Protein AF-A0A947JGM0-F1 (afdb_monomer_lite)

Sequence (68 aa):
ISSNETITLLSAIRLGVDLGVVKNLDRRMVNELFILTQPAHLQKLEGKVLNANERDIKRADLIREKIK

Secondary structure (DSSP, 8-state):
--HHHHHHHHHHHHHHHHTTSS-SS-HHHHHHHHHHTSHHHHHHHHTS---HHHHHHHHHHHHHHHT-

pLDDT: mean 95.62, std 3.69, range [73.69, 98.44]

Structure (mmCIF, N/CA/C/O backbone):
data_AF-A0A947JGM0-F1
#
_entry.id   AF-A0A947JGM0-F1
#
loop_
_atom_site.group_PDB
_atom_site.id
_atom_site.type_symbol
_atom_site.label_atom_id
_atom_site.label_alt_id
_atom_site.label_comp_id
_atom_site.label_asym_id
_atom_site.label_entity_id
_atom_site.label_seq_id
_atom_site.pdbx_PDB_ins_code
_atom_site.Cartn_x
_atom_site.Cartn_y
_atom_site.Cartn_z
_atom_site.occupancy
_atom_site.B_iso_or_equiv
_atom_site.auth_seq_id
_atom_site.auth_comp_id
_atom_site.auth_asym_id
_atom_site.auth_atom_id
_atom_site.pdbx_PDB_model_num
ATOM 1 N N . ILE A 1 1 ? -0.977 -5.566 7.080 1.00 93.50 1 ILE A N 1
ATOM 2 C CA . ILE A 1 1 ? 0.301 -4.948 6.651 1.00 93.50 1 ILE A CA 1
ATOM 3 C C . ILE A 1 1 ? 0.351 -3.524 7.179 1.00 93.50 1 ILE A C 1
ATOM 5 O O . ILE A 1 1 ? -0.628 -2.793 7.017 1.00 93.50 1 ILE A O 1
ATOM 9 N N . SER A 1 2 ? 1.447 -3.140 7.831 1.00 97.44 2 SER A N 1
ATOM 10 C CA . SER A 1 2 ? 1.557 -1.807 8.441 1.00 97.44 2 SER A CA 1
ATOM 11 C C . SER A 1 2 ? 1.725 -0.699 7.391 1.00 97.44 2 SER A C 1
ATOM 13 O O . SER A 1 2 ? 2.052 -0.966 6.229 1.00 97.44 2 SER A O 1
ATOM 15 N N . SER A 1 3 ? 1.519 0.564 7.783 1.00 96.19 3 SER A N 1
ATOM 16 C CA . SER A 1 3 ? 1.749 1.716 6.893 1.00 96.19 3 SER A CA 1
ATOM 17 C C . SER A 1 3 ? 3.200 1.791 6.407 1.00 96.19 3 SER A C 1
ATOM 19 O O . SER A 1 3 ? 3.434 1.964 5.214 1.00 96.19 3 SER A O 1
ATOM 21 N N . ASN A 1 4 ? 4.171 1.630 7.314 1.00 97.19 4 ASN A N 1
ATOM 22 C CA . ASN A 1 4 ? 5.595 1.731 6.977 1.00 97.19 4 ASN A CA 1
ATOM 23 C C . ASN A 1 4 ? 6.016 0.617 6.021 1.00 97.19 4 ASN A C 1
ATOM 25 O O . ASN A 1 4 ? 6.624 0.884 4.991 1.00 97.19 4 ASN A O 1
ATOM 29 N N . GLU A 1 5 ? 5.622 -0.617 6.327 1.00 97.81 5 GLU A N 1
ATOM 30 C CA . GLU A 1 5 ? 5.887 -1.773 5.473 1.00 97.81 5 GLU A CA 1
ATOM 31 C C . GLU A 1 5 ? 5.282 -1.590 4.074 1.00 97.81 5 GLU A C 1
ATOM 33 O O . GLU A 1 5 ? 5.933 -1.865 3.069 1.00 97.81 5 GLU A O 1
ATOM 38 N N . THR A 1 6 ? 4.073 -1.027 3.993 1.00 97.81 6 THR A N 1
ATOM 39 C CA . THR A 1 6 ? 3.425 -0.717 2.712 1.00 97.81 6 THR A CA 1
ATOM 40 C C . THR A 1 6 ? 4.224 0.292 1.897 1.00 97.81 6 THR A C 1
ATOM 42 O O . THR A 1 6 ? 4.443 0.071 0.709 1.00 97.81 6 THR A O 1
ATOM 45 N N . ILE A 1 7 ? 4.693 1.379 2.515 1.00 97.19 7 ILE A N 1
ATOM 46 C CA . ILE A 1 7 ? 5.500 2.397 1.829 1.00 97.19 7 ILE A CA 1
ATOM 47 C C . ILE A 1 7 ? 6.789 1.775 1.288 1.00 97.19 7 ILE A C 1
ATOM 49 O O . ILE A 1 7 ? 7.134 2.001 0.126 1.00 97.19 7 ILE A O 1
ATOM 53 N N . THR A 1 8 ? 7.478 0.967 2.095 1.00 98.12 8 THR A N 1
ATOM 54 C CA . THR A 1 8 ? 8.709 0.284 1.685 1.00 98.12 8 THR A CA 1
ATOM 55 C C . THR A 1 8 ? 8.465 -0.636 0.489 1.00 98.12 8 THR A C 1
ATOM 57 O O . THR A 1 8 ? 9.171 -0.538 -0.516 1.00 98.12 8 THR A O 1
ATOM 60 N N . LEU A 1 9 ? 7.437 -1.485 0.549 1.00 97.38 9 LEU A N 1
ATOM 61 C CA . LEU A 1 9 ? 7.146 -2.446 -0.516 1.00 97.38 9 LEU A CA 1
ATOM 62 C C . LEU A 1 9 ? 6.643 -1.773 -1.798 1.00 97.38 9 LEU A C 1
ATOM 64 O O . LEU A 1 9 ? 7.113 -2.110 -2.882 1.00 97.38 9 LEU A O 1
ATOM 68 N N . LEU A 1 10 ? 5.750 -0.782 -1.702 1.00 96.88 10 LEU A N 1
ATOM 69 C CA . LEU A 1 10 ? 5.297 -0.026 -2.875 1.00 96.88 10 LEU A CA 1
ATOM 70 C C . LEU A 1 10 ? 6.444 0.756 -3.527 1.00 96.88 10 LEU A C 1
ATOM 72 O O . LEU A 1 10 ? 6.466 0.895 -4.748 1.00 96.88 10 LEU A O 1
ATOM 76 N N . SER A 1 11 ? 7.422 1.222 -2.745 1.00 97.38 11 SER A N 1
ATOM 77 C CA . SER A 1 11 ? 8.617 1.885 -3.284 1.00 97.38 11 SER A CA 1
ATOM 78 C C . SER A 1 11 ? 9.485 0.912 -4.081 1.00 97.38 11 SER A C 1
ATOM 80 O O . SER A 1 11 ? 9.918 1.244 -5.184 1.00 97.38 11 SER A O 1
ATOM 82 N N . ALA A 1 12 ? 9.681 -0.308 -3.571 1.00 97.00 12 ALA A N 1
ATOM 83 C CA . ALA A 1 12 ? 10.394 -1.363 -4.289 1.00 97.00 12 ALA A CA 1
ATOM 84 C C . ALA A 1 12 ? 9.664 -1.773 -5.580 1.00 97.00 12 ALA A C 1
ATOM 86 O O . ALA A 1 12 ? 10.290 -1.887 -6.632 1.00 97.00 12 ALA A O 1
ATOM 87 N N . ILE A 1 13 ? 8.335 -1.923 -5.528 1.00 95.75 13 ILE A N 1
ATOM 88 C CA . ILE A 1 13 ? 7.512 -2.218 -6.709 1.00 95.75 13 ILE A CA 1
ATOM 89 C C . ILE A 1 13 ? 7.622 -1.092 -7.738 1.00 95.75 13 ILE A C 1
ATOM 91 O O . ILE A 1 13 ? 7.867 -1.365 -8.909 1.00 95.75 13 ILE A O 1
ATOM 95 N N . ARG A 1 14 ? 7.490 0.172 -7.316 1.00 96.00 14 ARG A N 1
ATOM 96 C CA . ARG A 1 14 ? 7.619 1.333 -8.205 1.00 96.00 14 ARG A CA 1
ATOM 97 C C . ARG A 1 14 ? 8.972 1.354 -8.908 1.00 96.00 14 ARG A C 1
ATOM 99 O O . ARG A 1 14 ? 9.012 1.574 -10.113 1.00 96.00 14 ARG A O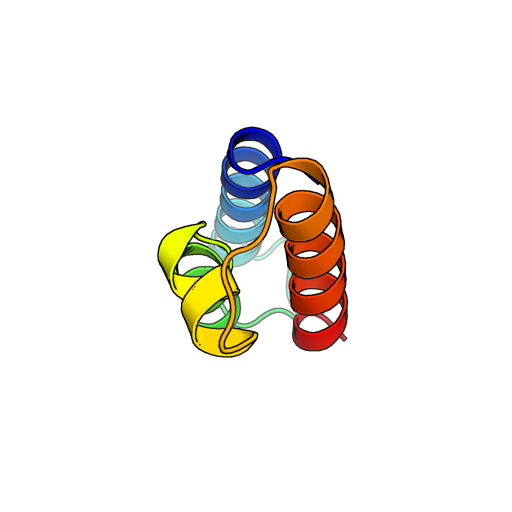 1
ATOM 106 N N . LEU A 1 15 ? 10.054 1.099 -8.174 1.00 96.75 15 LEU A N 1
ATOM 107 C CA . LEU A 1 15 ? 11.386 0.981 -8.761 1.00 96.75 15 LEU A CA 1
ATOM 108 C C . LEU A 1 15 ? 11.447 -0.177 -9.767 1.00 96.75 15 LEU A C 1
ATOM 110 O O . LEU A 1 15 ? 11.954 0.000 -10.867 1.00 96.75 15 LEU A O 1
ATOM 114 N N . GLY A 1 16 ? 10.893 -1.342 -9.426 1.00 96.44 16 GLY A N 1
ATOM 115 C CA . GLY A 1 16 ? 10.823 -2.489 -10.332 1.00 96.44 16 GLY A CA 1
ATOM 116 C C . GLY A 1 16 ? 10.050 -2.202 -11.624 1.00 96.44 16 GLY A C 1
ATOM 117 O O . GLY A 1 16 ? 10.458 -2.672 -12.685 1.00 96.44 16 GLY A O 1
ATOM 118 N N . VAL A 1 17 ? 8.974 -1.413 -11.554 1.00 95.31 17 VAL A N 1
ATOM 119 C CA . VAL A 1 17 ? 8.223 -0.931 -12.727 1.00 95.31 17 VAL A CA 1
ATOM 120 C C . VAL A 1 17 ? 9.067 0.049 -13.540 1.00 95.31 17 VAL A C 1
ATOM 122 O O . VAL A 1 17 ? 9.209 -0.128 -14.747 1.00 95.31 17 VAL A O 1
ATOM 125 N N . ASP A 1 18 ? 9.680 1.041 -12.886 1.00 94.31 18 ASP A N 1
ATOM 126 C CA . ASP A 1 18 ? 10.509 2.059 -13.546 1.00 94.31 18 ASP A CA 1
ATOM 127 C C . ASP A 1 18 ? 11.749 1.432 -14.234 1.00 94.31 18 ASP A C 1
ATOM 129 O O . ASP A 1 18 ? 12.186 1.913 -15.278 1.00 94.31 18 ASP A O 1
ATOM 133 N N . LEU A 1 19 ? 12.279 0.323 -13.703 1.00 96.38 19 LEU A N 1
ATOM 134 C CA . LEU A 1 19 ? 13.377 -0.458 -14.294 1.00 96.38 19 LEU A CA 1
ATOM 135 C C . LEU A 1 19 ? 12.920 -1.507 -15.329 1.00 96.38 19 LEU A C 1
ATOM 137 O O . LEU A 1 19 ? 13.757 -2.198 -15.908 1.00 96.38 19 LEU A O 1
ATOM 141 N N . GLY A 1 20 ? 11.614 -1.683 -15.546 1.00 94.25 20 GLY A N 1
ATOM 142 C CA . GLY A 1 20 ? 11.072 -2.684 -16.475 1.00 94.25 20 GLY A CA 1
ATOM 143 C C . GLY A 1 20 ? 11.203 -4.145 -16.014 1.00 94.25 20 GLY A C 1
ATOM 144 O O . GLY A 1 20 ? 10.986 -5.064 -16.809 1.00 94.25 20 GLY A O 1
ATOM 145 N N . VAL A 1 21 ? 11.539 -4.376 -14.740 1.00 96.75 21 VAL A N 1
ATOM 146 C CA . VAL A 1 21 ? 11.566 -5.707 -14.107 1.00 96.75 21 VAL A CA 1
ATOM 147 C C . VAL A 1 21 ? 10.138 -6.200 -13.862 1.00 96.75 21 VAL A C 1
ATOM 149 O O . VAL A 1 21 ? 9.822 -7.360 -14.122 1.00 96.75 21 VAL A O 1
ATOM 152 N N . VAL A 1 22 ? 9.253 -5.303 -13.416 1.00 94.62 22 VAL A N 1
ATOM 153 C CA . VAL A 1 22 ? 7.820 -5.564 -13.226 1.00 94.62 22 VAL A CA 1
ATOM 154 C C . VAL A 1 22 ? 7.065 -5.014 -14.435 1.00 94.62 22 VAL A C 1
ATOM 156 O O . VAL A 1 22 ? 6.905 -3.806 -14.573 1.00 94.62 22 VAL A O 1
ATOM 159 N N . LYS A 1 23 ? 6.617 -5.901 -15.329 1.00 88.62 23 LYS A N 1
ATOM 160 C CA . LYS A 1 23 ? 6.064 -5.516 -16.644 1.00 88.62 23 LYS A CA 1
ATOM 161 C C . LYS A 1 23 ? 4.540 -5.387 -16.691 1.00 88.62 23 LYS A C 1
ATOM 163 O O . LYS A 1 23 ? 4.019 -4.712 -17.569 1.00 88.62 23 LYS A O 1
ATOM 168 N N . ASN A 1 24 ? 3.835 -6.014 -15.751 1.00 86.56 24 ASN A N 1
ATOM 169 C CA . ASN A 1 24 ? 2.373 -6.150 -15.785 1.00 86.56 24 ASN A CA 1
ATOM 170 C C . ASN A 1 24 ? 1.663 -5.242 -14.773 1.00 86.56 24 ASN A C 1
ATOM 172 O O . ASN A 1 24 ? 0.554 -5.545 -14.349 1.00 86.56 24 ASN A O 1
ATOM 176 N N . LEU A 1 25 ? 2.311 -4.160 -14.341 1.00 89.69 25 LEU A N 1
ATOM 177 C CA . LEU A 1 25 ? 1.757 -3.257 -13.342 1.00 89.69 25 LEU A CA 1
ATOM 178 C C . LEU A 1 25 ? 1.856 -1.814 -13.833 1.00 89.69 25 LEU A C 1
ATOM 180 O O . LEU A 1 25 ? 2.936 -1.349 -14.194 1.00 89.69 25 LEU A O 1
ATOM 184 N N . ASP A 1 26 ? 0.732 -1.099 -13.829 1.00 89.69 26 ASP A N 1
ATOM 185 C CA . ASP A 1 26 ? 0.710 0.317 -14.189 1.00 89.69 26 ASP A CA 1
ATOM 186 C C . ASP A 1 26 ? 1.316 1.160 -13.057 1.00 89.69 26 ASP A C 1
ATOM 188 O O . ASP A 1 26 ? 0.889 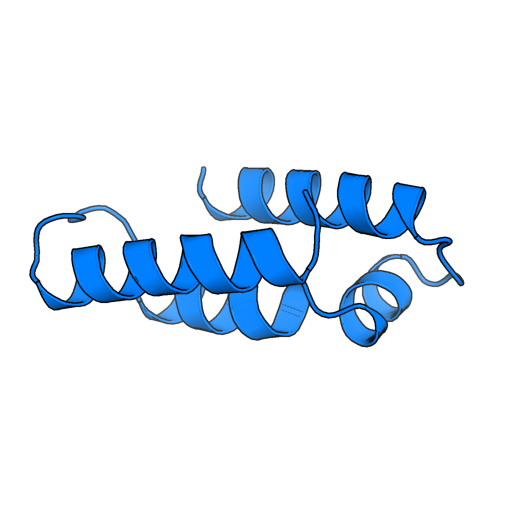1.104 -11.900 1.00 89.69 26 ASP A O 1
ATOM 192 N N . ARG A 1 27 ? 2.282 2.016 -13.399 1.00 92.56 27 ARG A N 1
ATOM 193 C CA . ARG A 1 27 ? 2.861 3.007 -12.486 1.00 92.56 27 ARG A CA 1
ATOM 194 C C . ARG A 1 27 ? 1.794 3.888 -11.829 1.00 92.56 27 ARG A C 1
ATOM 196 O O . ARG A 1 27 ? 1.953 4.274 -10.670 1.00 92.56 27 ARG A O 1
ATOM 203 N N . ARG A 1 28 ? 0.712 4.219 -12.543 1.00 93.88 28 ARG A N 1
ATOM 204 C CA . ARG A 1 28 ? -0.395 5.023 -11.997 1.00 93.88 28 ARG A CA 1
ATOM 205 C C . ARG A 1 28 ? -1.097 4.301 -10.853 1.00 93.88 28 ARG A C 1
ATOM 207 O O . ARG A 1 28 ? -1.298 4.911 -9.809 1.00 93.88 28 ARG A O 1
ATOM 214 N N . MET A 1 29 ? -1.358 3.004 -11.002 1.00 94.44 29 MET A N 1
ATOM 215 C CA . MET A 1 29 ? -1.942 2.172 -9.947 1.00 94.44 29 MET A CA 1
ATOM 216 C C . MET A 1 29 ? -1.060 2.159 -8.690 1.00 94.44 29 MET A C 1
ATOM 218 O O . MET A 1 29 ? -1.563 2.318 -7.580 1.00 94.44 29 MET A O 1
ATOM 222 N N . VAL A 1 30 ? 0.264 2.037 -8.847 1.00 95.38 30 VAL A N 1
ATOM 223 C CA . VAL A 1 30 ? 1.199 2.089 -7.707 1.00 95.38 30 VAL A CA 1
ATOM 224 C C . VAL A 1 30 ? 1.128 3.443 -6.994 1.00 95.38 30 VAL A C 1
ATOM 226 O O . VAL A 1 30 ? 1.084 3.496 -5.765 1.00 95.38 30 VAL A O 1
ATOM 229 N N . ASN A 1 31 ? 1.065 4.542 -7.749 1.00 95.00 31 ASN A N 1
ATOM 230 C CA . ASN A 1 31 ? 0.914 5.886 -7.186 1.00 95.00 31 ASN A CA 1
ATOM 231 C C . ASN A 1 31 ? -0.423 6.066 -6.452 1.00 95.00 31 ASN A C 1
ATOM 233 O O . ASN A 1 31 ? -0.452 6.663 -5.378 1.00 95.00 31 ASN A O 1
ATOM 237 N N . GLU A 1 32 ? -1.518 5.527 -6.988 1.00 95.94 32 GLU A N 1
ATOM 238 C CA . GLU A 1 32 ? -2.815 5.534 -6.306 1.00 95.94 32 GLU A CA 1
ATOM 239 C C . GLU A 1 32 ? -2.758 4.764 -4.984 1.00 95.94 32 GLU A C 1
ATOM 241 O O . GLU A 1 32 ? -3.254 5.250 -3.965 1.00 95.94 32 GLU A O 1
ATOM 246 N N . LEU A 1 33 ? -2.098 3.602 -4.962 1.00 96.88 33 LEU A N 1
ATOM 247 C CA . LEU A 1 33 ? -1.945 2.808 -3.744 1.00 96.88 33 LEU A CA 1
ATOM 248 C C . LEU A 1 33 ? -1.209 3.571 -2.636 1.00 96.88 33 LEU A C 1
ATOM 250 O O . LEU A 1 33 ? -1.600 3.447 -1.476 1.00 96.88 33 LEU A O 1
ATOM 254 N N . PHE A 1 34 ? -0.229 4.424 -2.952 1.00 97.25 34 PHE A N 1
ATOM 255 C CA . PHE A 1 34 ? 0.427 5.273 -1.944 1.00 97.25 34 PHE A CA 1
ATOM 256 C C . PHE A 1 34 ? -0.529 6.238 -1.234 1.00 97.25 34 PHE A C 1
ATOM 258 O O . PHE A 1 34 ? -0.288 6.586 -0.078 1.00 97.25 34 PHE A O 1
ATOM 265 N N . ILE A 1 35 ? -1.592 6.678 -1.910 1.00 96.81 35 ILE A N 1
ATOM 266 C CA . ILE A 1 35 ? -2.580 7.612 -1.361 1.00 96.81 35 ILE A CA 1
ATOM 267 C C . ILE A 1 35 ? -3.673 6.834 -0.632 1.00 96.81 35 ILE A C 1
ATOM 269 O O . ILE A 1 35 ? -3.982 7.113 0.526 1.00 96.81 35 ILE A O 1
ATOM 273 N N . LEU A 1 36 ? -4.248 5.827 -1.290 1.00 96.88 36 LEU A N 1
ATOM 274 C CA . LEU A 1 36 ? -5.407 5.108 -0.766 1.00 96.88 36 LEU A CA 1
ATOM 275 C C . LEU A 1 36 ? -5.079 4.271 0.478 1.00 96.88 36 LEU A C 1
ATOM 277 O O . LEU A 1 36 ? -5.951 4.056 1.316 1.00 96.88 36 LEU A O 1
ATOM 281 N N . THR A 1 37 ? -3.828 3.831 0.634 1.00 97.38 37 THR A N 1
ATOM 282 C CA . THR A 1 37 ? -3.389 3.044 1.801 1.00 97.38 37 THR A CA 1
ATOM 283 C C . THR A 1 37 ? -3.087 3.893 3.041 1.00 97.38 37 THR A C 1
ATOM 285 O O . THR A 1 37 ? -2.798 3.342 4.114 1.00 97.38 37 THR A O 1
ATOM 288 N N . GLN A 1 38 ? -3.178 5.224 2.939 1.00 97.44 38 GLN A N 1
ATOM 289 C CA . GLN A 1 38 ? -2.956 6.112 4.076 1.00 97.44 38 GLN A CA 1
ATOM 290 C C . GLN A 1 38 ? -4.090 6.014 5.104 1.00 97.44 38 GLN A C 1
ATOM 292 O O . GLN A 1 38 ? -5.252 5.850 4.727 1.00 97.44 38 GLN A O 1
ATOM 297 N N . PRO A 1 39 ? -3.801 6.180 6.411 1.00 96.88 39 PRO A N 1
ATOM 298 C CA . PRO A 1 39 ? -4.791 5.996 7.472 1.00 96.88 39 PRO A CA 1
ATOM 299 C C . PRO A 1 39 ? -6.085 6.796 7.273 1.00 96.88 39 PRO A C 1
ATOM 301 O O . PRO A 1 39 ? -7.173 6.242 7.405 1.00 96.88 39 PRO A O 1
ATOM 304 N N . ALA A 1 40 ? -5.981 8.080 6.917 1.00 97.25 40 ALA A N 1
ATOM 305 C CA . ALA A 1 40 ? -7.146 8.941 6.710 1.00 97.25 40 ALA A CA 1
ATOM 306 C C . ALA A 1 40 ? -7.994 8.502 5.505 1.00 97.25 40 ALA A C 1
ATOM 308 O O . ALA A 1 40 ? -9.222 8.529 5.571 1.00 97.25 40 ALA A O 1
ATOM 309 N N . HIS A 1 41 ? -7.349 8.052 4.428 1.00 96.94 41 HIS A N 1
ATOM 310 C CA . HIS A 1 41 ? -8.038 7.582 3.229 1.00 96.94 41 HIS A CA 1
ATOM 311 C C . HIS A 1 41 ? -8.743 6.247 3.471 1.00 96.94 41 HIS A C 1
ATOM 313 O O . HIS A 1 41 ? -9.900 6.109 3.087 1.00 96.94 41 HIS A O 1
ATOM 319 N N . LEU A 1 42 ? -8.107 5.312 4.182 1.00 97.38 42 LEU A N 1
ATOM 320 C CA . LEU A 1 42 ? -8.736 4.045 4.569 1.00 97.38 42 LEU A CA 1
ATOM 321 C C . LEU A 1 42 ? -9.990 4.267 5.421 1.00 97.38 42 LEU A C 1
ATOM 323 O O . LEU A 1 42 ? -11.026 3.669 5.155 1.00 97.38 42 LEU A O 1
ATOM 327 N N . GLN A 1 43 ? -9.926 5.168 6.404 1.00 97.50 43 GLN A N 1
ATOM 328 C CA . GLN A 1 43 ? -11.096 5.499 7.224 1.00 97.50 43 GLN A CA 1
ATOM 329 C C . GLN A 1 43 ? -12.201 6.179 6.410 1.00 97.50 43 GLN A C 1
ATOM 331 O O . GLN A 1 43 ? -13.378 5.883 6.598 1.00 97.50 43 GLN A O 1
ATOM 336 N N . LYS A 1 44 ? -11.832 7.061 5.471 1.00 97.31 44 LYS A N 1
ATOM 337 C CA . LYS A 1 44 ? -12.793 7.695 4.562 1.00 97.31 44 LYS A CA 1
ATOM 338 C C . LYS A 1 44 ? -13.489 6.668 3.662 1.00 97.31 44 LYS A C 1
ATOM 340 O O . LYS A 1 44 ? -14.689 6.790 3.454 1.00 97.31 44 LYS A O 1
ATOM 345 N N . LEU A 1 45 ? -12.756 5.679 3.147 1.00 95.12 45 LEU A N 1
ATOM 346 C CA . LEU A 1 45 ? -13.304 4.605 2.310 1.00 95.12 45 LEU A CA 1
ATOM 347 C C . LEU A 1 45 ? -14.257 3.693 3.089 1.00 95.12 45 LEU A C 1
ATOM 349 O O . LEU A 1 45 ? -15.298 3.321 2.563 1.00 95.12 45 LEU A O 1
ATOM 353 N N . GLU A 1 46 ? -13.931 3.376 4.342 1.00 95.81 46 GLU A N 1
ATOM 354 C CA . GLU A 1 46 ? -14.788 2.547 5.200 1.00 95.81 46 GLU A CA 1
ATOM 355 C C . GLU A 1 46 ? -15.971 3.310 5.811 1.00 95.81 46 GLU A C 1
ATOM 357 O O . GLU A 1 46 ? -16.866 2.695 6.386 1.00 95.81 46 GLU A O 1
ATOM 362 N N . GLY A 1 47 ? -15.976 4.644 5.735 1.00 97.06 47 GLY A N 1
ATOM 363 C CA . GLY A 1 47 ? -17.025 5.479 6.323 1.00 97.06 47 GLY A CA 1
ATOM 364 C C . GLY A 1 47 ? -17.071 5.437 7.856 1.00 97.06 47 GLY A C 1
ATOM 365 O O . GLY A 1 47 ? -18.063 5.853 8.450 1.00 97.06 47 GLY A O 1
ATOM 366 N N . LYS A 1 48 ? -16.015 4.938 8.508 1.00 96.69 48 LYS A N 1
ATOM 367 C CA . LYS A 1 48 ? -15.911 4.831 9.968 1.00 96.69 48 LYS A CA 1
ATOM 368 C C . LYS A 1 48 ? -14.471 4.982 10.450 1.00 96.69 48 LYS A C 1
ATOM 370 O O . LYS A 1 48 ? -13.513 4.798 9.697 1.00 96.69 48 LYS A O 1
ATOM 375 N N . VAL A 1 49 ? -14.324 5.296 11.734 1.00 97.62 49 VAL A N 1
ATOM 376 C CA . VAL A 1 49 ? -13.024 5.265 12.412 1.00 97.62 49 VAL A CA 1
ATOM 377 C C . VAL A 1 49 ? -12.564 3.812 12.514 1.00 97.62 49 VAL A C 1
ATOM 379 O O . VAL A 1 49 ? -13.343 2.937 12.882 1.00 97.62 49 VAL A O 1
ATOM 382 N N . LEU A 1 50 ? -11.300 3.572 12.179 1.00 97.69 50 LEU A N 1
ATOM 383 C CA . LEU A 1 50 ? -10.665 2.260 12.221 1.00 97.69 50 LEU A CA 1
ATOM 384 C C . LEU A 1 50 ? -9.523 2.304 13.227 1.00 97.69 50 LEU A C 1
ATOM 386 O O . LEU A 1 50 ? -8.710 3.234 13.207 1.00 97.69 50 LEU A O 1
ATOM 390 N N . ASN A 1 51 ? -9.399 1.279 14.060 1.00 98.06 51 ASN A N 1
ATOM 391 C CA . ASN A 1 51 ? -8.225 1.106 14.907 1.00 98.06 51 ASN A CA 1
ATOM 39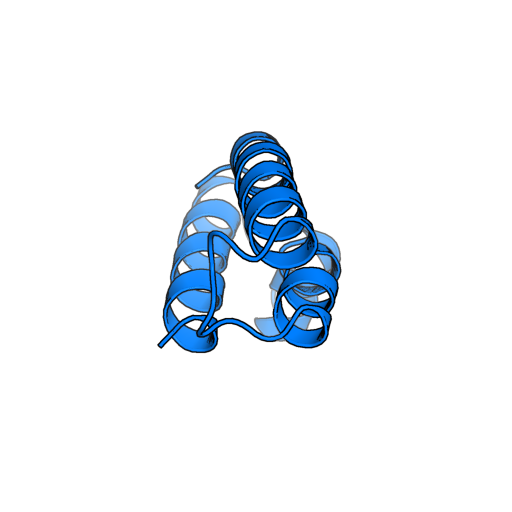2 C C . ASN A 1 51 ? -6.992 0.666 14.085 1.00 98.06 51 ASN A C 1
ATOM 394 O O . ASN A 1 51 ? -7.064 0.456 12.874 1.00 98.06 51 ASN A O 1
ATOM 398 N N . ALA A 1 52 ? -5.825 0.560 14.727 1.00 97.19 52 ALA A N 1
ATOM 399 C CA . ALA A 1 52 ? -4.580 0.219 14.033 1.00 97.19 52 ALA A CA 1
ATOM 400 C C . ALA A 1 52 ? -4.646 -1.130 13.293 1.00 97.19 52 ALA A C 1
ATOM 402 O O . ALA A 1 52 ? -4.288 -1.190 12.118 1.00 97.19 52 ALA A O 1
ATOM 403 N N . ASN A 1 53 ? -5.171 -2.172 13.941 1.00 97.94 53 ASN A N 1
ATOM 404 C CA . ASN A 1 53 ? -5.274 -3.508 13.355 1.00 97.94 53 ASN A CA 1
ATOM 405 C C . ASN A 1 53 ? -6.280 -3.543 12.198 1.00 97.94 53 ASN A C 1
ATOM 407 O O . ASN A 1 53 ? -5.992 -4.112 11.148 1.00 97.94 53 ASN A O 1
ATOM 411 N N . GLU A 1 54 ? -7.434 -2.890 12.351 1.00 98.25 54 GLU A N 1
ATOM 412 C CA . GLU A 1 54 ? -8.437 -2.781 11.285 1.00 98.25 54 GLU A CA 1
ATOM 413 C C . GLU A 1 54 ? -7.876 -2.069 10.051 1.00 98.25 54 GLU A C 1
ATOM 415 O O . GLU A 1 54 ? -8.092 -2.520 8.926 1.00 98.25 54 GLU A O 1
ATOM 420 N N . ARG A 1 55 ? -7.099 -0.992 10.243 1.00 98.31 55 ARG A N 1
ATOM 421 C CA . ARG A 1 55 ? -6.414 -0.314 9.132 1.00 98.31 55 ARG A CA 1
ATOM 422 C C . ARG A 1 55 ? -5.416 -1.234 8.446 1.00 98.31 55 ARG A C 1
ATOM 424 O O . ARG A 1 55 ? -5.346 -1.228 7.223 1.00 98.31 55 ARG A O 1
ATOM 431 N N . ASP A 1 56 ? -4.657 -2.017 9.203 1.00 98.44 56 ASP A N 1
ATOM 432 C CA . ASP A 1 56 ? -3.651 -2.923 8.650 1.00 98.44 56 ASP A CA 1
ATOM 433 C C . ASP A 1 56 ? -4.256 -4.084 7.855 1.00 98.44 56 ASP A C 1
ATOM 435 O O . ASP A 1 56 ? -3.669 -4.497 6.846 1.00 98.44 56 ASP A O 1
ATOM 439 N N . ILE A 1 57 ? -5.421 -4.582 8.278 1.00 98.06 57 ILE A N 1
ATOM 440 C CA . ILE A 1 57 ? -6.221 -5.564 7.536 1.00 98.06 57 ILE A CA 1
ATOM 441 C C . ILE A 1 57 ? -6.772 -4.912 6.268 1.00 98.06 57 ILE A C 1
ATOM 443 O O . ILE A 1 57 ? -6.477 -5.371 5.164 1.00 98.06 57 ILE A O 1
ATOM 447 N N . LYS A 1 58 ? -7.475 -3.779 6.404 1.00 97.88 58 LYS A N 1
ATOM 448 C CA . LYS A 1 58 ? -8.109 -3.107 5.266 1.00 97.88 58 LYS A CA 1
ATOM 449 C C . LYS A 1 58 ? -7.101 -2.666 4.209 1.00 97.88 58 LYS A C 1
ATOM 451 O O . LYS A 1 58 ? -7.369 -2.768 3.015 1.00 97.88 58 LYS A O 1
ATOM 456 N N . ARG A 1 59 ? -5.920 -2.217 4.637 1.00 98.25 59 ARG A N 1
ATOM 457 C CA . ARG A 1 59 ? -4.802 -1.893 3.749 1.00 98.25 59 ARG A CA 1
A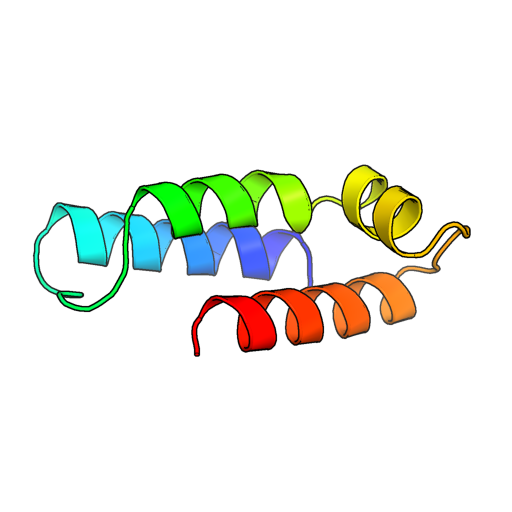TOM 458 C C . ARG A 1 59 ? -4.373 -3.097 2.922 1.00 98.25 59 ARG A C 1
ATOM 460 O O . ARG A 1 59 ? -4.208 -2.965 1.714 1.00 98.25 59 ARG A O 1
ATOM 467 N N . ALA A 1 60 ? -4.201 -4.255 3.560 1.00 97.88 60 ALA A N 1
ATOM 468 C CA . ALA A 1 60 ? -3.815 -5.479 2.864 1.00 97.88 60 ALA A CA 1
ATOM 469 C C . ALA A 1 60 ? -4.884 -5.909 1.851 1.00 97.88 60 ALA A C 1
ATOM 471 O O . ALA A 1 60 ? -4.544 -6.287 0.731 1.00 97.88 60 ALA A O 1
ATOM 472 N N . ASP A 1 61 ? -6.161 -5.817 2.224 1.00 97.25 61 ASP A N 1
ATOM 473 C CA . ASP A 1 61 ? -7.278 -6.164 1.342 1.00 97.25 61 ASP A CA 1
ATOM 474 C C . ASP A 1 61 ? -7.342 -5.251 0.119 1.00 97.25 61 ASP A C 1
ATOM 476 O O . ASP A 1 61 ? -7.380 -5.746 -1.005 1.00 97.25 61 ASP A O 1
ATOM 480 N N . LEU A 1 62 ? -7.248 -3.934 0.322 1.00 96.81 62 LEU A N 1
ATOM 481 C CA . LEU A 1 62 ? -7.261 -2.955 -0.762 1.00 96.81 62 LEU A CA 1
ATOM 482 C C . LEU A 1 62 ? -6.100 -3.161 -1.746 1.00 96.81 62 LEU A C 1
ATOM 484 O O . LEU A 1 62 ? -6.296 -3.103 -2.959 1.00 96.81 62 LEU A O 1
ATOM 488 N N . ILE A 1 63 ? -4.889 -3.406 -1.234 1.00 96.44 63 ILE A N 1
ATOM 489 C CA . ILE A 1 63 ? -3.712 -3.676 -2.072 1.00 96.44 63 ILE A CA 1
ATOM 490 C C . ILE A 1 63 ? -3.940 -4.938 -2.910 1.00 96.44 63 ILE A C 1
ATOM 492 O O . ILE A 1 63 ? -3.714 -4.918 -4.118 1.00 96.44 63 ILE A O 1
ATOM 496 N N . ARG A 1 64 ? -4.421 -6.026 -2.291 1.00 95.56 64 ARG A N 1
ATOM 497 C CA . ARG A 1 64 ? -4.711 -7.284 -2.996 1.00 95.56 64 ARG A CA 1
ATOM 498 C C . ARG A 1 64 ? -5.802 -7.131 -4.045 1.00 95.56 64 ARG A C 1
ATOM 500 O O . ARG A 1 64 ? -5.712 -7.766 -5.084 1.00 95.56 64 ARG A O 1
ATOM 507 N N . GLU A 1 65 ? -6.823 -6.325 -3.781 1.00 94.62 65 GLU A N 1
ATOM 508 C CA . GLU A 1 65 ? -7.900 -6.066 -4.737 1.00 94.62 65 GLU A CA 1
ATOM 509 C C . GLU A 1 65 ? -7.392 -5.318 -5.974 1.00 94.62 65 GLU A C 1
ATOM 511 O O . GLU A 1 65 ? -7.760 -5.664 -7.092 1.00 94.62 65 GLU A O 1
ATOM 516 N N . LYS A 1 66 ? -6.519 -4.323 -5.780 1.00 91.38 66 LYS A N 1
ATOM 517 C CA . LYS A 1 66 ? -6.007 -3.466 -6.858 1.00 91.38 66 LYS A CA 1
ATOM 518 C C . LYS A 1 66 ? -4.930 -4.114 -7.726 1.00 91.38 66 LYS A C 1
ATOM 520 O O . LYS A 1 66 ? -4.844 -3.756 -8.891 1.00 91.38 66 LYS A O 1
ATOM 525 N N . ILE A 1 67 ? -4.114 -5.011 -7.166 1.00 88.12 67 ILE A N 1
ATOM 526 C CA . ILE A 1 67 ? -2.979 -5.655 -7.862 1.00 88.12 67 ILE A CA 1
ATOM 527 C C . ILE A 1 67 ? -3.395 -6.944 -8.609 1.00 88.12 67 ILE A C 1
ATOM 529 O O . ILE A 1 67 ? -2.556 -7.581 -9.242 1.00 88.12 67 ILE A O 1
ATOM 533 N N . LYS A 1 68 ? -4.672 -7.346 -8.547 1.00 73.69 68 LYS A N 1
ATOM 534 C CA . LYS A 1 68 ? -5.188 -8.489 -9.322 1.00 73.69 68 LYS A CA 1
ATOM 535 C C . LYS A 1 68 ? -5.007 -8.336 -10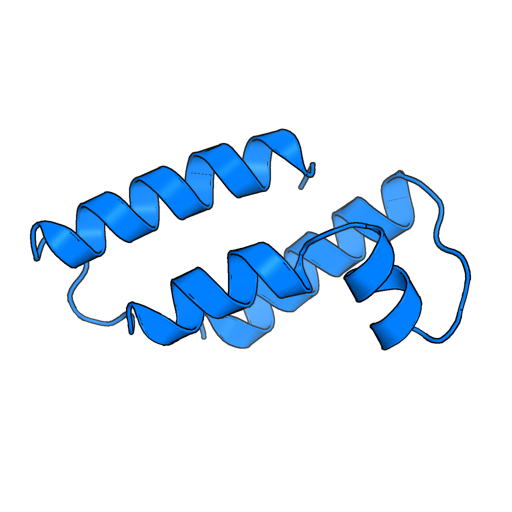.830 1.00 73.69 68 LYS A C 1
ATOM 537 O O . LYS A 1 68 ? -5.144 -7.201 -11.334 1.00 73.69 68 LYS A O 1
#

Foldseek 3Di:
DA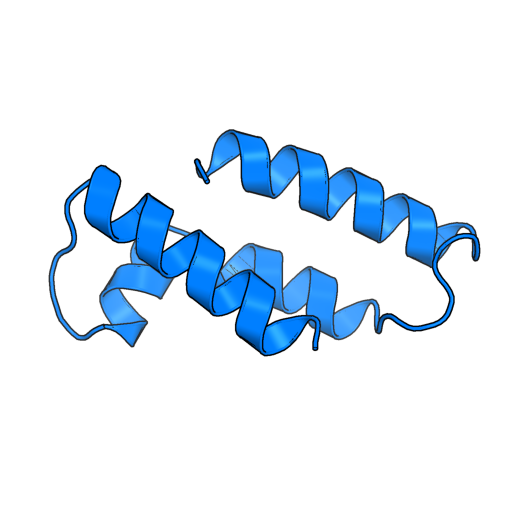LVVLVVVLVVVLVCVVVCVDPPDDNVLSVVLNVCLDQVNLCVVVVHHDDRVRSVVSSVVVVVVSVD

Radius of gyration: 12.29 Å; chains: 1; bounding box: 30×17×32 Å